Protein AF-A0AAV9PPR3-F1 (afdb_monomer_lite)

Organism: NCBI:txid1690605

pLDDT: mean 86.5, std 13.62, range [50.09, 98.12]

InterPro domains:
  IPR029058 Alpha/Beta hydrolase fold [SSF53474] (21-69)

Foldseek 3Di:
DVVQVVQQLQFAWDWAPDQDDPWTKIWWGAQLDIDMDTPPADPPRCVVRVPLVVLQVVLSVVQHDRRHSPHHSHRGDTHHHHSDDPVDDDDDPPDDDPPPPPPPPDDPVRD

Sequence (111 aa):
PIFFVSRLFIAGYERIQGITGGSQAVVKQYGPLSFSRIFNSGHSVNAYAPEAVYLIFERATFGKDVVTGNETAGPRYSTSGTTDSWGWRNTLPASVPRTRMVEGHWTNTNP

Radius of gyration: 17.77 Å; chains: 1; bounding box: 54×28×39 Å

Secondary structure (DSSP, 8-state):
-HHHHHHHHHSPBEEPSS--TT--EEEEEETTEEEEEETT--SSHHHH-HHHHHHHHHHHHTTB-TTTSSSB--TT-B--SBS-STT--PPPPS------------BTTB-

Structure (mmCIF, N/CA/C/O backbone):
data_AF-A0AAV9PPR3-F1
#
_entry.id   AF-A0AAV9PPR3-F1
#
loop_
_atom_site.group_PDB
_atom_site.id
_atom_site.type_symbol
_atom_site.label_atom_id
_atom_site.label_alt_id
_atom_site.label_comp_id
_atom_site.label_asym_id
_atom_site.label_entity_id
_atom_site.label_seq_id
_atom_site.pdbx_PDB_ins_code
_atom_site.Cartn_x
_atom_site.Cartn_y
_atom_site.Cartn_z
_atom_site.occupancy
_atom_site.B_iso_or_equiv
_atom_site.auth_seq_id
_atom_site.auth_comp_id
_atom_site.auth_asym_id
_atom_site.auth_atom_id
_atom_site.pdbx_PDB_model_num
ATOM 1 N N . PRO A 1 1 ? -2.079 5.752 21.152 1.00 59.19 1 PRO A N 1
ATOM 2 C CA . PRO A 1 1 ? -1.032 5.530 20.117 1.00 59.19 1 PRO A CA 1
ATOM 3 C C . PRO A 1 1 ? -0.420 4.116 20.137 1.00 59.19 1 PRO A C 1
ATOM 5 O O . PRO A 1 1 ? -0.479 3.440 19.120 1.00 59.19 1 PRO A O 1
ATOM 8 N N . ILE A 1 2 ? 0.097 3.641 21.281 1.00 65.69 2 ILE A N 1
ATOM 9 C CA . ILE A 1 2 ? 0.784 2.334 21.404 1.00 65.69 2 ILE A CA 1
ATOM 10 C C . ILE A 1 2 ? -0.094 1.150 20.962 1.00 65.69 2 ILE A C 1
ATOM 12 O O . ILE A 1 2 ? 0.372 0.294 20.221 1.00 65.69 2 ILE A O 1
ATOM 16 N N . PHE A 1 3 ? -1.383 1.154 21.317 1.00 70.25 3 PHE A N 1
ATOM 17 C CA . PHE A 1 3 ? -2.321 0.079 20.966 1.00 70.25 3 PHE A CA 1
ATOM 18 C C . PHE A 1 3 ? -2.423 -0.192 19.452 1.00 70.25 3 PHE A C 1
ATOM 20 O O . PHE A 1 3 ? -2.431 -1.348 19.037 1.00 70.25 3 PHE A O 1
ATOM 27 N N . PHE A 1 4 ? -2.459 0.856 18.620 1.00 69.06 4 PHE A N 1
ATOM 28 C CA . PHE A 1 4 ? -2.551 0.706 17.162 1.00 69.06 4 PHE A CA 1
ATOM 29 C C . PHE A 1 4 ? -1.272 0.109 16.564 1.00 69.06 4 PHE A C 1
ATOM 31 O O . PHE A 1 4 ? -1.354 -0.711 15.657 1.00 69.06 4 PHE A O 1
ATOM 38 N N . VAL A 1 5 ? -0.100 0.458 17.104 1.00 74.88 5 VAL A N 1
ATOM 39 C CA . VAL A 1 5 ? 1.193 -0.063 16.629 1.00 74.88 5 VAL A CA 1
ATOM 40 C C . VAL A 1 5 ? 1.342 -1.548 16.967 1.00 74.88 5 VAL A C 1
ATOM 42 O O . VAL A 1 5 ? 1.714 -2.342 16.105 1.00 74.88 5 VAL A O 1
ATOM 45 N N . SER A 1 6 ? 0.987 -1.954 18.191 1.00 80.31 6 SER A N 1
ATOM 46 C CA . SER A 1 6 ? 1.017 -3.368 18.599 1.00 80.31 6 SER A CA 1
ATOM 47 C C . SER A 1 6 ? 0.083 -4.224 17.743 1.00 80.31 6 SER A C 1
ATOM 49 O O . SER A 1 6 ? 0.431 -5.333 17.344 1.00 80.31 6 SER A O 1
ATOM 51 N N . ARG A 1 7 ? -1.110 -3.696 17.441 1.00 89.56 7 ARG A N 1
ATOM 52 C CA . ARG A 1 7 ? -2.110 -4.381 16.617 1.00 89.56 7 ARG A CA 1
ATOM 53 C C . ARG A 1 7 ? -1.734 -4.416 15.139 1.00 89.56 7 ARG A C 1
ATOM 55 O O . ARG A 1 7 ? -1.982 -5.421 14.485 1.00 89.56 7 ARG A O 1
ATOM 62 N N . LEU A 1 8 ? -1.056 -3.386 14.635 1.00 90.88 8 LEU A N 1
ATOM 63 C CA . LEU A 1 8 ? -0.462 -3.437 13.305 1.00 90.88 8 LEU A CA 1
ATOM 64 C C . LEU A 1 8 ? 0.551 -4.581 13.215 1.00 90.88 8 LEU A C 1
ATOM 66 O O . LEU A 1 8 ? 0.529 -5.315 12.238 1.00 90.88 8 LEU A O 1
ATOM 70 N N . PHE A 1 9 ? 1.413 -4.784 14.219 1.00 89.81 9 PHE A N 1
ATOM 71 C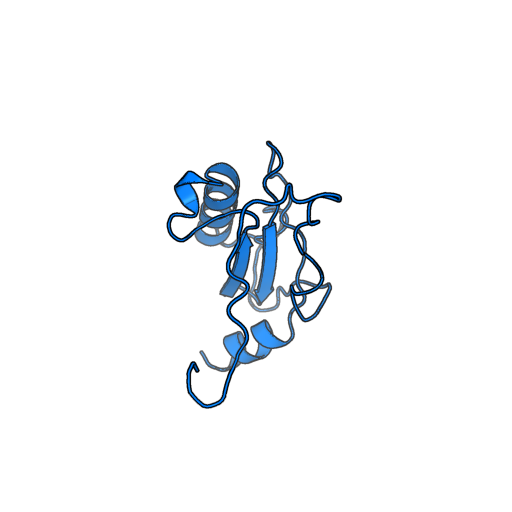 CA . PHE A 1 9 ? 2.447 -5.826 14.155 1.00 89.81 9 PHE A CA 1
ATOM 72 C C . PHE A 1 9 ? 1.869 -7.234 13.948 1.00 89.81 9 PHE A C 1
ATOM 74 O O . PHE A 1 9 ? 2.432 -7.994 13.164 1.00 89.81 9 PHE A O 1
ATOM 81 N N . ILE A 1 10 ? 0.710 -7.535 14.539 1.00 92.50 10 ILE A N 1
ATOM 82 C CA . ILE A 1 10 ? 0.018 -8.826 14.375 1.00 92.50 10 ILE A CA 1
ATOM 83 C C . ILE A 1 10 ? -0.855 -8.924 13.111 1.00 92.50 10 ILE A C 1
ATOM 85 O O . ILE A 1 10 ? -1.269 -10.025 12.766 1.00 92.50 10 ILE A O 1
ATOM 89 N N . ALA A 1 11 ? -1.149 -7.811 12.429 1.00 95.38 11 ALA A N 1
ATOM 90 C CA . ALA A 1 11 ? -1.903 -7.832 11.176 1.00 95.38 11 ALA A CA 1
ATOM 91 C C . ALA A 1 11 ? -1.085 -8.493 10.053 1.00 95.38 11 ALA A C 1
ATOM 93 O O . ALA A 1 11 ? 0.139 -8.308 9.972 1.00 95.38 11 ALA A O 1
ATOM 94 N N . GLY A 1 12 ? -1.764 -9.245 9.188 1.00 96.50 12 GLY A N 1
ATOM 95 C CA . GLY A 1 12 ? -1.138 -9.942 8.066 1.00 96.50 12 GLY A CA 1
ATOM 96 C C . GLY A 1 12 ? -0.958 -9.046 6.840 1.00 96.50 12 GLY A C 1
ATOM 97 O O . GLY A 1 12 ? -1.612 -8.011 6.710 1.00 96.50 12 GLY A O 1
ATOM 98 N N . TYR A 1 13 ? -0.043 -9.431 5.955 1.00 97.12 13 TYR A N 1
ATOM 99 C CA . TYR A 1 13 ? 0.144 -8.821 4.647 1.00 97.12 13 TYR A CA 1
ATOM 100 C C . TYR A 1 13 ? -0.827 -9.416 3.627 1.00 97.12 13 TYR A C 1
ATOM 102 O O . TYR A 1 13 ? -0.826 -10.624 3.379 1.00 97.12 13 TYR A O 1
ATOM 110 N N . GLU A 1 14 ? -1.562 -8.534 2.957 1.00 96.06 14 GLU A N 1
ATOM 111 C CA . GLU A 1 14 ? -2.421 -8.847 1.818 1.00 96.06 14 GLU A CA 1
ATOM 112 C C . GLU A 1 14 ? -1.992 -8.080 0.576 1.00 96.06 14 GLU A C 1
ATOM 114 O O . GLU A 1 14 ? -1.399 -7.006 0.654 1.00 96.06 14 GLU A O 1
ATOM 119 N N . ARG A 1 15 ? -2.312 -8.621 -0.598 1.00 95.69 15 ARG A N 1
ATOM 120 C CA . ARG A 1 15 ? -2.013 -7.977 -1.877 1.00 95.69 15 ARG A CA 1
ATOM 121 C C . ARG A 1 15 ? -2.974 -6.815 -2.128 1.00 95.69 15 ARG A C 1
ATOM 123 O O . ARG A 1 15 ? -4.184 -7.001 -2.079 1.00 95.69 15 ARG A O 1
ATOM 130 N N . ILE A 1 16 ? -2.431 -5.651 -2.476 1.00 96.81 16 ILE A N 1
ATOM 131 C CA . ILE A 1 16 ? -3.232 -4.492 -2.885 1.00 96.81 16 ILE A CA 1
ATOM 132 C C . ILE A 1 16 ? -3.868 -4.780 -4.248 1.00 96.81 16 ILE A C 1
ATOM 134 O O . ILE A 1 16 ? -3.182 -5.162 -5.199 1.00 96.81 16 ILE A O 1
ATOM 138 N N . GLN A 1 17 ? -5.182 -4.601 -4.332 1.00 96.12 17 GLN A N 1
ATOM 139 C CA . GLN A 1 17 ? -5.988 -4.841 -5.523 1.00 96.12 17 GLN A CA 1
ATOM 140 C C . GLN A 1 17 ? -6.166 -3.561 -6.345 1.00 96.12 17 GLN A C 1
ATOM 142 O O . GLN A 1 17 ? -6.133 -2.449 -5.810 1.00 96.12 17 GLN A O 1
ATOM 147 N N . GLY A 1 18 ? -6.404 -3.732 -7.647 1.00 93.12 18 GLY A N 1
ATOM 148 C CA . GLY A 1 18 ? -6.657 -2.632 -8.581 1.00 93.12 18 GLY A CA 1
ATOM 149 C C . GLY A 1 18 ? -5.405 -1.990 -9.183 1.00 93.12 18 GLY A C 1
ATOM 150 O O . GLY A 1 18 ? -5.549 -1.084 -9.986 1.00 93.12 18 GLY A O 1
ATOM 151 N N . ILE A 1 19 ? -4.200 -2.460 -8.836 1.00 92.69 19 ILE A N 1
ATOM 152 C CA . ILE A 1 19 ? -2.962 -2.030 -9.499 1.00 92.69 19 ILE A CA 1
ATOM 153 C C . ILE A 1 19 ? -2.858 -2.741 -10.852 1.00 92.69 19 ILE A C 1
ATOM 155 O O . ILE A 1 19 ? -2.881 -3.975 -10.917 1.00 92.69 19 ILE A O 1
ATOM 159 N N . THR A 1 20 ? -2.724 -1.966 -11.920 1.00 85.50 20 THR A N 1
ATOM 160 C CA . THR A 1 20 ? -2.507 -2.429 -13.287 1.00 85.50 20 THR A CA 1
ATOM 161 C C . THR A 1 20 ? -1.030 -2.231 -13.684 1.00 85.50 20 THR A C 1
ATOM 163 O O . THR A 1 20 ? -0.201 -1.777 -12.899 1.00 85.50 20 THR A O 1
ATOM 166 N N . GLY A 1 21 ? -0.606 -2.704 -14.860 1.00 71.62 21 GLY A N 1
ATOM 167 C CA . GLY A 1 21 ? 0.763 -2.433 -15.344 1.00 71.62 21 GLY A CA 1
ATOM 168 C C . GLY A 1 21 ? 1.908 -3.210 -14.669 1.00 71.62 21 GLY A C 1
ATOM 169 O O . GLY A 1 21 ? 3.072 -2.863 -14.844 1.00 71.62 21 GLY A O 1
ATOM 170 N N . GLY A 1 22 ? 1.615 -4.285 -13.931 1.00 70.19 22 GLY A N 1
ATOM 171 C CA . GLY A 1 22 ? 2.627 -5.233 -13.440 1.00 70.19 22 GLY A CA 1
ATOM 172 C C . GLY A 1 22 ? 3.340 -4.830 -12.145 1.00 70.19 22 GLY A C 1
ATOM 173 O O . GLY A 1 22 ? 4.023 -5.669 -11.552 1.00 70.19 22 GLY A O 1
ATOM 174 N N . SER A 1 23 ? 3.138 -3.606 -11.649 1.00 77.62 23 SER A N 1
ATOM 175 C CA . SER A 1 23 ? 3.502 -3.251 -10.277 1.00 77.62 23 SER A CA 1
ATOM 176 C C . SER A 1 23 ? 2.710 -4.118 -9.300 1.00 77.62 23 SER A C 1
ATOM 178 O O . SER A 1 23 ? 1.515 -4.356 -9.454 1.00 77.62 23 SER A O 1
ATOM 180 N N . GLN A 1 24 ? 3.390 -4.615 -8.276 1.00 87.69 24 GLN A N 1
ATOM 181 C CA . GLN A 1 24 ? 2.772 -5.409 -7.226 1.00 87.69 24 GLN A CA 1
ATOM 182 C C . GLN A 1 24 ? 3.040 -4.721 -5.890 1.00 87.69 24 GLN A C 1
ATOM 184 O O . GLN A 1 24 ? 4.109 -4.143 -5.680 1.00 87.69 24 GLN A O 1
ATOM 189 N N . ALA A 1 25 ? 2.088 -4.801 -4.971 1.00 95.06 25 ALA A N 1
ATOM 190 C CA . ALA A 1 25 ? 2.261 -4.291 -3.623 1.00 95.06 25 ALA A CA 1
ATOM 191 C C . ALA A 1 25 ? 1.489 -5.146 -2.624 1.00 95.06 25 ALA A C 1
ATOM 193 O O . ALA A 1 25 ? 0.470 -5.759 -2.959 1.00 95.06 25 ALA A O 1
ATOM 194 N N . VAL A 1 26 ? 1.985 -5.172 -1.394 1.00 96.44 26 VAL A N 1
ATOM 195 C CA . VAL A 1 26 ? 1.304 -5.772 -0.248 1.00 96.44 26 VAL A CA 1
ATOM 196 C C . VAL A 1 26 ? 1.170 -4.754 0.869 1.00 96.44 26 VAL A C 1
ATOM 198 O O . VAL A 1 26 ? 2.021 -3.878 1.018 1.00 96.44 26 VAL A O 1
ATOM 201 N N . VAL A 1 27 ? 0.126 -4.887 1.673 1.00 97.38 27 VAL A N 1
ATOM 202 C CA . VAL A 1 27 ? -0.157 -4.022 2.814 1.00 97.38 27 VAL A CA 1
ATOM 203 C C . VAL A 1 27 ? -0.527 -4.856 4.026 1.00 97.38 27 VAL A C 1
ATOM 205 O O . VAL A 1 27 ? -1.244 -5.846 3.911 1.00 97.38 27 VAL A O 1
ATOM 208 N N . LYS A 1 28 ? -0.057 -4.426 5.193 1.00 96.94 28 LYS A N 1
ATOM 209 C CA . LYS A 1 28 ? -0.652 -4.783 6.479 1.00 96.94 28 LYS A CA 1
ATOM 210 C C . LYS A 1 28 ? -1.271 -3.538 7.094 1.00 96.94 28 LYS A C 1
ATOM 212 O O . LYS A 1 28 ? -0.661 -2.469 7.067 1.00 96.94 28 LYS A O 1
ATOM 217 N N . GLN A 1 29 ? -2.472 -3.651 7.635 1.00 97.00 29 GLN A N 1
ATOM 218 C CA . GLN A 1 29 ? -3.220 -2.511 8.149 1.00 97.00 29 GLN A CA 1
ATOM 219 C C . GLN A 1 29 ? -4.001 -2.903 9.396 1.00 97.00 29 GLN A C 1
ATOM 221 O O . GLN A 1 29 ? -4.578 -3.985 9.460 1.00 97.00 29 GLN A O 1
ATOM 226 N N . TYR A 1 30 ? -4.034 -1.993 10.369 1.00 96.81 30 TYR A N 1
ATOM 227 C CA . TYR A 1 30 ? -4.928 -2.059 11.516 1.00 96.81 30 TYR A CA 1
ATOM 228 C C . TYR A 1 30 ? -5.584 -0.690 11.740 1.00 96.81 30 TYR A C 1
ATOM 230 O O . TYR A 1 30 ? -4.923 0.293 12.096 1.00 96.81 30 TYR A O 1
ATOM 238 N N . GLY A 1 31 ? -6.895 -0.623 11.517 1.00 94.44 31 GLY A N 1
ATOM 239 C CA . GLY A 1 31 ? -7.658 0.621 11.461 1.00 94.44 31 GLY A CA 1
ATOM 240 C C . GLY A 1 31 ? -7.022 1.652 10.517 1.00 94.44 31 GLY A C 1
ATOM 241 O O . GLY A 1 31 ? -6.702 1.305 9.378 1.00 94.44 31 GLY A O 1
ATOM 242 N N . PRO A 1 32 ? -6.800 2.904 10.959 1.00 92.81 32 PRO A N 1
ATOM 243 C CA . PRO A 1 32 ? -6.262 3.966 10.107 1.00 92.81 32 PRO A CA 1
ATOM 244 C C . PRO A 1 32 ? -4.745 3.873 9.876 1.00 92.81 32 PRO A C 1
ATOM 246 O O . PRO A 1 32 ? -4.202 4.660 9.107 1.00 92.81 32 PRO A O 1
ATOM 249 N N . LEU A 1 33 ? -4.037 2.957 10.548 1.00 94.44 33 LEU A N 1
ATOM 250 C CA . LEU A 1 33 ? -2.591 2.802 10.402 1.00 94.44 33 LEU A CA 1
ATOM 251 C C . LEU A 1 33 ? -2.280 1.623 9.479 1.00 94.44 33 LEU A C 1
ATOM 253 O O . LEU A 1 33 ? -2.724 0.501 9.724 1.00 94.44 33 LEU A O 1
ATOM 257 N N . SER A 1 34 ? -1.475 1.865 8.450 1.00 95.75 34 SER A N 1
ATOM 258 C CA . SER A 1 34 ? -1.046 0.846 7.493 1.00 95.75 34 SER A CA 1
ATOM 259 C C . SER A 1 34 ? 0.452 0.923 7.212 1.00 95.75 34 SER A C 1
ATOM 261 O O . SER A 1 34 ? 1.095 1.955 7.403 1.00 95.75 34 SER A O 1
ATOM 263 N N . PHE A 1 35 ? 1.009 -0.201 6.771 1.00 95.75 35 PHE A N 1
ATOM 264 C CA . PHE A 1 35 ? 2.355 -0.304 6.228 1.00 95.75 35 PHE A CA 1
ATOM 265 C C . PHE A 1 35 ? 2.298 -1.088 4.918 1.00 95.75 35 PHE A C 1
ATOM 267 O O . PHE A 1 35 ? 1.904 -2.258 4.904 1.00 95.75 35 PHE A O 1
ATOM 274 N N . SER A 1 36 ? 2.711 -0.441 3.831 1.00 96.12 36 SER A N 1
ATOM 275 C CA . SER A 1 36 ? 2.698 -1.013 2.486 1.00 96.12 36 SER A CA 1
ATOM 276 C C . SER A 1 36 ? 4.114 -1.209 1.963 1.00 96.12 36 SER A C 1
ATOM 278 O O . SER A 1 36 ? 4.954 -0.316 2.057 1.00 96.12 36 SER A O 1
ATOM 280 N N . ARG A 1 37 ? 4.363 -2.365 1.348 1.00 95.12 37 ARG A N 1
ATOM 281 C CA . ARG A 1 37 ? 5.568 -2.640 0.568 1.00 95.12 37 ARG A CA 1
ATOM 282 C C . ARG A 1 37 ? 5.195 -2.682 -0.903 1.00 95.12 37 ARG A C 1
ATOM 284 O O . ARG A 1 37 ? 4.410 -3.528 -1.323 1.00 95.12 37 ARG A O 1
ATOM 291 N N . ILE A 1 38 ? 5.797 -1.788 -1.674 1.00 94.88 38 ILE A N 1
ATOM 292 C CA . ILE A 1 38 ? 5.627 -1.711 -3.122 1.00 94.88 38 ILE A CA 1
ATOM 293 C C . ILE A 1 38 ? 6.861 -2.355 -3.752 1.00 94.88 38 ILE A C 1
ATOM 295 O O . ILE A 1 38 ? 7.995 -2.003 -3.421 1.00 94.88 38 ILE A O 1
ATOM 299 N N . PHE A 1 39 ? 6.652 -3.364 -4.594 1.00 92.38 39 PHE A N 1
ATOM 300 C CA . PHE A 1 39 ? 7.745 -4.123 -5.194 1.00 92.38 39 PHE A CA 1
ATOM 301 C C . PHE A 1 39 ? 8.356 -3.360 -6.377 1.00 92.38 39 PHE A C 1
ATOM 303 O O . PHE A 1 39 ? 7.720 -2.495 -6.980 1.00 92.38 39 PHE A O 1
ATOM 310 N N . ASN A 1 40 ? 9.615 -3.674 -6.692 1.00 89.81 40 ASN A N 1
ATOM 311 C CA . ASN A 1 40 ? 10.385 -3.088 -7.800 1.00 89.81 40 ASN A CA 1
ATOM 312 C C . ASN A 1 40 ? 10.410 -1.555 -7.811 1.00 89.81 40 ASN A C 1
ATOM 314 O O . ASN A 1 40 ? 10.428 -0.934 -8.869 1.00 89.81 40 ASN A O 1
ATOM 318 N N . SER A 1 41 ? 10.409 -0.947 -6.627 1.00 91.88 41 SER A N 1
ATOM 319 C CA . SER A 1 41 ? 10.419 0.501 -6.465 1.00 91.88 41 SER A CA 1
ATOM 320 C C . SER A 1 41 ? 11.575 0.928 -5.572 1.00 91.88 41 SER A C 1
ATOM 322 O O . SER A 1 41 ? 11.892 0.259 -4.588 1.00 91.88 41 SER A O 1
ATOM 324 N N . GLY A 1 42 ? 12.222 2.032 -5.947 1.00 90.12 42 GLY A N 1
ATOM 325 C CA . GLY A 1 42 ? 13.288 2.655 -5.165 1.00 90.12 42 GLY A CA 1
ATOM 326 C C . GLY A 1 42 ? 12.770 3.704 -4.178 1.00 90.12 42 GLY A C 1
ATOM 327 O O . GLY A 1 42 ? 11.591 3.733 -3.833 1.00 90.12 42 GLY A O 1
ATOM 328 N N . HIS A 1 43 ? 13.668 4.604 -3.762 1.00 91.56 43 HIS A N 1
ATOM 329 C CA . HIS A 1 43 ? 13.367 5.693 -2.822 1.00 91.56 43 HIS A CA 1
ATOM 330 C C . HIS A 1 43 ? 12.210 6.588 -3.301 1.00 91.56 43 HIS A C 1
ATOM 332 O O . HIS A 1 43 ? 11.314 6.922 -2.532 1.00 91.56 43 HIS A O 1
ATOM 338 N N . SER A 1 44 ? 12.188 6.907 -4.597 1.00 94.50 44 SER A N 1
ATOM 339 C CA . SER A 1 44 ? 11.129 7.698 -5.233 1.00 94.50 44 SER A CA 1
ATOM 340 C C . SER A 1 44 ? 10.002 6.802 -5.744 1.00 94.50 44 SER A C 1
ATOM 342 O O . SER A 1 44 ? 9.805 6.652 -6.949 1.00 94.50 44 SER A O 1
ATOM 344 N N . VAL A 1 45 ? 9.286 6.153 -4.829 1.00 93.81 45 VAL A N 1
ATOM 345 C CA . VAL A 1 45 ? 8.275 5.128 -5.144 1.00 93.81 45 VAL A CA 1
ATOM 346 C C . VAL A 1 45 ? 7.197 5.591 -6.134 1.00 93.81 45 VAL A C 1
ATOM 348 O O . VAL A 1 45 ? 6.782 4.824 -6.998 1.00 93.81 45 VAL A O 1
ATOM 351 N N . ASN A 1 46 ? 6.807 6.865 -6.083 1.00 92.81 46 ASN A N 1
ATOM 352 C CA . ASN A 1 46 ? 5.833 7.474 -6.990 1.00 92.81 46 ASN A CA 1
ATOM 353 C C . ASN A 1 46 ? 6.302 7.526 -8.453 1.00 92.81 46 ASN A C 1
ATOM 355 O O . ASN A 1 46 ? 5.463 7.546 -9.345 1.00 92.81 46 ASN A O 1
ATOM 359 N N . ALA A 1 47 ? 7.614 7.535 -8.709 1.00 93.88 47 ALA A N 1
ATOM 360 C CA . ALA A 1 47 ? 8.151 7.490 -10.068 1.00 93.88 47 ALA A CA 1
ATOM 361 C C . ALA A 1 47 ? 8.081 6.076 -10.671 1.00 93.88 47 ALA A C 1
ATOM 363 O O . ALA A 1 47 ? 7.896 5.933 -11.874 1.00 93.88 47 ALA A O 1
ATOM 364 N N . TYR A 1 48 ? 8.217 5.038 -9.838 1.00 92.25 48 TYR A N 1
ATOM 365 C CA . TYR A 1 48 ? 8.222 3.635 -10.273 1.00 92.25 48 TYR A CA 1
ATOM 366 C C . TYR A 1 48 ? 6.821 3.020 -10.327 1.00 92.25 48 TYR A C 1
ATOM 368 O O . TYR A 1 48 ? 6.540 2.207 -11.203 1.00 92.25 48 TYR A O 1
ATOM 376 N N . ALA A 1 49 ? 5.951 3.386 -9.385 1.00 94.88 49 ALA A N 1
ATOM 377 C CA . ALA A 1 49 ? 4.618 2.809 -9.230 1.00 94.88 49 ALA A CA 1
ATOM 378 C C . ALA A 1 49 ? 3.567 3.898 -8.924 1.00 94.88 49 ALA A C 1
ATOM 380 O O . ALA A 1 49 ? 2.944 3.871 -7.857 1.00 94.88 49 ALA A O 1
ATOM 381 N N . PRO A 1 50 ? 3.361 4.872 -9.832 1.00 94.56 50 PRO A N 1
ATOM 382 C CA . PRO A 1 50 ? 2.464 6.007 -9.600 1.00 94.56 50 PRO A CA 1
ATOM 383 C C . PRO A 1 50 ? 1.026 5.579 -9.279 1.00 94.56 50 PRO A C 1
ATOM 385 O O . PRO A 1 50 ? 0.418 6.132 -8.367 1.00 94.56 50 PRO A O 1
ATOM 388 N N . GLU A 1 51 ? 0.502 4.560 -9.964 1.00 95.44 51 GLU A N 1
ATOM 389 C CA . GLU A 1 51 ? -0.854 4.041 -9.738 1.00 95.44 51 GLU A CA 1
ATOM 390 C C . GLU A 1 51 ? -1.008 3.413 -8.345 1.00 95.44 51 GLU A C 1
ATOM 392 O O . GLU A 1 51 ? -1.968 3.704 -7.635 1.00 95.44 51 GLU A O 1
ATOM 397 N N . ALA A 1 52 ? -0.034 2.608 -7.906 1.00 95.81 52 ALA A N 1
ATOM 398 C CA . ALA A 1 52 ? -0.064 2.004 -6.576 1.00 95.81 52 ALA A CA 1
ATOM 399 C C . ALA A 1 52 ? -0.045 3.074 -5.475 1.00 95.81 52 ALA A C 1
ATOM 401 O O . ALA A 1 52 ? -0.801 2.986 -4.508 1.00 95.81 52 ALA A O 1
ATOM 402 N N . VAL A 1 53 ? 0.794 4.102 -5.635 1.00 95.88 53 VAL A N 1
ATOM 403 C CA . VAL A 1 53 ? 0.867 5.227 -4.694 1.00 95.88 53 VAL A CA 1
ATOM 404 C C . VAL A 1 53 ? -0.439 6.018 -4.683 1.00 95.88 53 VAL A C 1
ATOM 406 O O . VAL A 1 53 ? -0.914 6.360 -3.603 1.00 95.88 53 VAL A O 1
ATOM 409 N N . TYR A 1 54 ? -1.040 6.262 -5.850 1.00 96.19 54 TYR A N 1
ATOM 410 C CA . TYR A 1 54 ? -2.325 6.950 -5.962 1.00 96.19 54 TYR A CA 1
ATOM 411 C C . TYR A 1 54 ? -3.446 6.200 -5.234 1.00 96.19 54 TYR A C 1
ATOM 413 O O . TYR A 1 54 ? -4.109 6.793 -4.386 1.00 96.19 54 TYR A O 1
ATOM 421 N N . LEU A 1 55 ? -3.598 4.895 -5.480 1.00 96.94 55 LEU A N 1
ATOM 422 C CA . LEU A 1 55 ? -4.618 4.073 -4.818 1.00 96.94 55 LEU A CA 1
ATOM 423 C C . LEU A 1 55 ? -4.435 4.049 -3.297 1.00 96.94 55 LEU A C 1
ATOM 425 O O . LEU A 1 55 ? -5.402 4.193 -2.554 1.00 96.94 55 LEU A O 1
ATOM 429 N N . ILE A 1 56 ? -3.198 3.884 -2.815 1.00 97.19 56 ILE A N 1
ATOM 430 C CA . ILE A 1 56 ? -2.910 3.903 -1.373 1.00 97.19 56 ILE A CA 1
ATOM 431 C C . ILE A 1 56 ? -3.254 5.269 -0.778 1.00 97.19 56 ILE A C 1
ATOM 433 O O . ILE A 1 56 ? -3.885 5.326 0.277 1.00 97.19 56 ILE A O 1
ATOM 437 N N . PHE A 1 57 ? -2.843 6.353 -1.442 1.00 97.00 57 PHE A N 1
ATOM 438 C CA . PHE A 1 57 ? -3.101 7.715 -0.989 1.00 97.00 57 PHE A CA 1
ATOM 439 C C . PHE A 1 57 ? -4.600 7.997 -0.908 1.00 97.00 57 PHE A C 1
ATOM 441 O O . PHE A 1 57 ? -5.089 8.344 0.161 1.00 97.00 57 PHE A O 1
ATOM 448 N N . GLU A 1 58 ? -5.337 7.774 -1.996 1.00 97.94 58 GLU A N 1
ATOM 449 C CA . GLU A 1 58 ? -6.784 7.980 -2.055 1.00 97.94 58 GLU A CA 1
ATOM 450 C C . GLU A 1 58 ? -7.502 7.191 -0.952 1.00 97.94 58 GLU A C 1
ATOM 452 O O . GLU A 1 58 ? -8.252 7.763 -0.156 1.00 97.94 58 GLU A O 1
ATOM 457 N N . ARG A 1 59 ? -7.221 5.886 -0.841 1.00 98.00 59 ARG A N 1
ATOM 458 C CA . ARG A 1 59 ? -7.860 5.011 0.154 1.00 98.00 59 ARG A CA 1
ATOM 459 C C . ARG A 1 59 ? -7.551 5.460 1.579 1.00 98.00 59 ARG A C 1
ATOM 461 O O . ARG A 1 59 ? -8.464 5.547 2.396 1.00 98.00 59 ARG A O 1
ATOM 468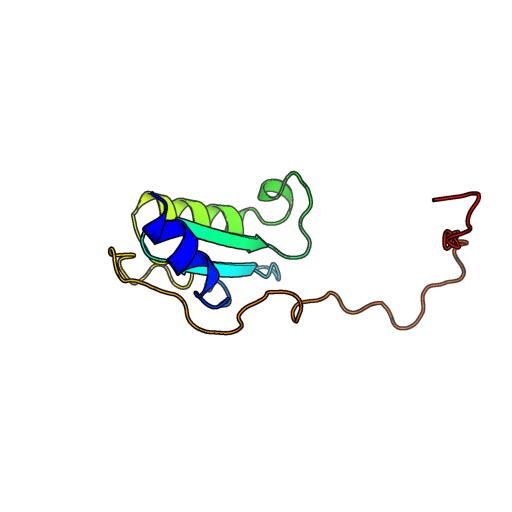 N N . ALA A 1 60 ? -6.298 5.798 1.880 1.00 97.12 60 ALA A N 1
ATOM 469 C CA . ALA A 1 60 ? -5.908 6.274 3.205 1.00 97.12 60 ALA A CA 1
ATOM 470 C C . ALA A 1 60 ? -6.556 7.626 3.547 1.00 97.12 60 ALA A C 1
ATOM 472 O O . ALA A 1 60 ? -7.076 7.792 4.651 1.00 97.12 60 ALA A O 1
ATOM 473 N N . THR A 1 61 ? -6.580 8.570 2.601 1.00 97.50 61 THR A N 1
ATOM 474 C CA . THR A 1 61 ? -7.187 9.897 2.779 1.00 97.50 61 THR A CA 1
ATOM 475 C C . THR A 1 61 ? -8.684 9.808 3.062 1.00 97.50 61 THR A C 1
ATOM 477 O O . THR A 1 61 ? -9.183 10.539 3.915 1.00 97.50 61 THR A O 1
ATOM 480 N N . PHE A 1 62 ? -9.396 8.888 2.407 1.00 97.44 62 PHE A N 1
ATOM 481 C CA . PHE A 1 62 ? -10.835 8.690 2.609 1.00 97.44 62 PHE A CA 1
ATOM 482 C C . PHE A 1 62 ? -11.187 7.631 3.668 1.00 97.44 62 PHE A C 1
ATOM 484 O O . PHE A 1 62 ? -12.353 7.254 3.798 1.00 97.44 62 PHE A O 1
ATOM 491 N N . GLY A 1 63 ? -10.211 7.157 4.451 1.00 96.94 63 GLY A N 1
ATOM 492 C CA . GLY A 1 63 ? -10.449 6.214 5.550 1.00 96.94 63 GLY A CA 1
ATOM 493 C C . GLY A 1 63 ? -10.947 4.840 5.092 1.00 96.94 63 GLY A C 1
ATOM 494 O O . GLY A 1 63 ? -11.712 4.184 5.804 1.00 96.94 63 GLY A O 1
ATOM 495 N N . LYS A 1 64 ? -10.544 4.413 3.897 1.00 98.12 64 LYS A N 1
ATOM 496 C CA . LYS A 1 64 ? -10.853 3.106 3.317 1.00 98.12 64 LYS A CA 1
ATOM 497 C C . LYS A 1 64 ? -9.774 2.078 3.631 1.00 98.12 64 LYS A C 1
ATOM 499 O O . LYS A 1 64 ? -8.645 2.416 4.001 1.00 98.12 64 LYS A O 1
ATOM 504 N N . ASP A 1 65 ? -10.126 0.807 3.501 1.00 97.69 65 ASP A N 1
ATOM 505 C CA . ASP A 1 65 ? -9.140 -0.262 3.514 1.00 97.69 65 ASP A CA 1
ATOM 506 C C . ASP A 1 65 ? -8.170 -0.103 2.335 1.00 97.69 65 ASP A C 1
ATOM 508 O O . ASP A 1 65 ? -8.558 0.204 1.210 1.00 97.69 65 ASP A O 1
ATOM 512 N N . VAL A 1 66 ? -6.878 -0.299 2.581 1.00 98.12 66 VAL A N 1
ATOM 513 C CA . VAL A 1 66 ? -5.853 -0.111 1.546 1.00 98.12 66 VAL A CA 1
ATOM 514 C C . VAL A 1 66 ? -5.855 -1.271 0.543 1.00 98.12 66 VAL A C 1
ATOM 516 O O . VAL A 1 66 ? -5.400 -1.091 -0.585 1.00 98.12 66 VAL A O 1
ATOM 519 N N . VAL A 1 67 ? -6.387 -2.442 0.910 1.00 97.44 67 VAL A N 1
ATOM 520 C CA . VAL A 1 67 ? -6.400 -3.651 0.068 1.00 97.44 67 VAL A CA 1
ATOM 521 C C . VAL A 1 67 ? -7.298 -3.461 -1.153 1.00 97.44 67 VAL A C 1
ATOM 523 O O . VAL A 1 67 ? -6.829 -3.602 -2.283 1.00 97.44 67 VAL A O 1
ATOM 526 N N . THR A 1 68 ? -8.562 -3.112 -0.937 1.00 97.12 68 THR A N 1
ATOM 527 C CA . THR A 1 68 ? -9.619 -3.041 -1.957 1.00 97.12 68 THR A CA 1
ATOM 528 C C . THR A 1 68 ? -10.130 -1.619 -2.175 1.00 97.12 68 THR A C 1
ATOM 530 O O . THR A 1 68 ? -10.405 -1.244 -3.313 1.00 97.12 68 THR A O 1
ATOM 533 N N . GLY A 1 69 ? -10.214 -0.810 -1.115 1.00 97.06 69 GLY A N 1
ATOM 534 C CA . GLY A 1 69 ? -10.843 0.512 -1.130 1.00 97.06 69 GLY A CA 1
ATOM 535 C C . GLY A 1 69 ? -12.367 0.495 -0.960 1.00 97.06 69 GLY A C 1
ATOM 536 O O . GLY A 1 69 ? -12.992 1.556 -0.997 1.00 97.06 69 GLY A O 1
ATOM 537 N N . ASN A 1 70 ? -12.976 -0.678 -0.772 1.00 96.94 70 ASN A N 1
ATOM 538 C CA . ASN A 1 70 ? -14.429 -0.842 -0.703 1.00 96.94 70 ASN A CA 1
ATOM 539 C C . ASN A 1 70 ? -14.971 -0.791 0.730 1.00 96.94 70 ASN A C 1
ATOM 541 O O . ASN A 1 70 ? -16.126 -0.415 0.943 1.00 96.94 70 ASN A O 1
ATOM 545 N N . GLU A 1 71 ? -14.150 -1.125 1.719 1.00 95.88 71 GLU A N 1
ATOM 546 C CA . GLU A 1 71 ? -14.524 -1.165 3.125 1.00 95.88 71 GLU A CA 1
ATOM 547 C C . GLU A 1 71 ? -14.008 0.067 3.868 1.00 95.88 71 GLU A C 1
ATOM 549 O O . GLU A 1 71 ? -13.021 0.703 3.503 1.00 95.88 71 GLU A O 1
ATOM 554 N N . THR A 1 72 ? -14.694 0.436 4.944 1.00 96.94 72 THR A N 1
ATOM 555 C CA . THR A 1 72 ? -14.216 1.497 5.833 1.00 96.94 72 THR A CA 1
ATOM 556 C C . THR A 1 72 ? -13.184 0.917 6.796 1.00 96.94 72 THR A C 1
ATOM 558 O O . THR A 1 72 ? -13.478 -0.032 7.525 1.00 96.94 72 THR A O 1
AT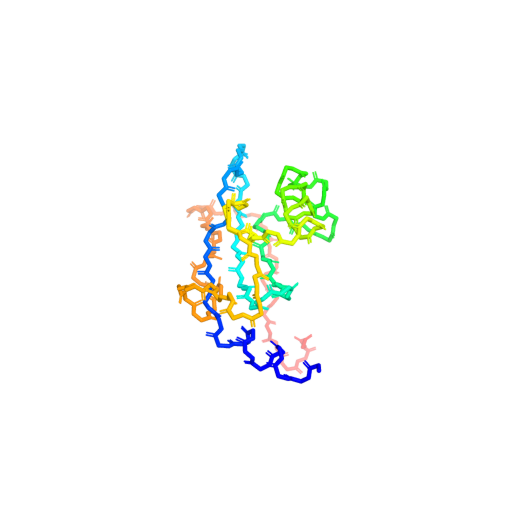OM 561 N N . ALA A 1 73 ? -12.003 1.534 6.880 1.00 95.88 73 ALA A N 1
ATOM 562 C CA . ALA A 1 73 ? -10.924 1.147 7.789 1.00 95.88 73 ALA A CA 1
ATOM 563 C C . ALA A 1 73 ? -11.198 1.597 9.237 1.00 95.88 73 ALA A C 1
ATOM 565 O O . ALA A 1 73 ? -10.470 2.397 9.831 1.00 95.88 73 ALA A O 1
ATOM 566 N N . GLY A 1 74 ? -12.294 1.094 9.810 1.00 93.12 74 GLY A N 1
ATOM 567 C CA . GLY A 1 74 ? -12.730 1.420 11.164 1.00 93.12 74 GLY A CA 1
ATOM 568 C C . GLY A 1 74 ? -11.743 0.959 12.251 1.00 93.12 74 GLY A C 1
ATOM 569 O O . GLY A 1 74 ? -10.802 0.219 11.977 1.00 93.12 74 GLY A O 1
ATOM 570 N N . PRO A 1 75 ? -11.967 1.308 13.532 1.00 91.44 75 PRO A N 1
ATOM 571 C CA . PRO A 1 75 ? -10.993 1.105 14.620 1.00 91.44 75 PRO A CA 1
ATOM 572 C C . PRO A 1 75 ? -10.561 -0.346 14.898 1.00 91.44 75 PRO A C 1
ATOM 574 O O . PRO A 1 75 ? -9.616 -0.575 15.654 1.00 91.44 75 PRO A O 1
ATOM 577 N N . ARG A 1 76 ? -11.293 -1.321 14.350 1.00 91.94 76 ARG A N 1
ATOM 578 C CA . ARG A 1 76 ? -11.049 -2.764 14.496 1.00 91.94 76 ARG A CA 1
ATOM 579 C C . ARG A 1 76 ? -10.738 -3.458 13.170 1.00 91.94 76 ARG A C 1
ATOM 581 O O . ARG A 1 76 ? -10.576 -4.673 13.172 1.00 91.94 76 ARG A O 1
ATOM 588 N N . TYR A 1 77 ? -10.685 -2.715 12.063 1.00 95.56 77 TYR A N 1
ATOM 589 C CA . TYR A 1 77 ? -10.281 -3.273 10.780 1.00 95.56 77 TYR A CA 1
ATOM 590 C C . TYR A 1 77 ? -8.866 -3.841 10.907 1.00 95.56 77 TYR A C 1
ATOM 592 O O . TYR A 1 77 ? -8.002 -3.206 11.512 1.00 95.56 77 TYR A O 1
ATOM 600 N N . SER A 1 78 ? -8.636 -5.026 10.359 1.00 96.50 78 SER A N 1
ATOM 601 C CA . SER A 1 78 ? -7.329 -5.668 10.342 1.00 96.50 78 SER A CA 1
ATOM 602 C C . SER A 1 78 ? -7.209 -6.483 9.074 1.00 96.50 78 SER A C 1
ATOM 604 O O . SER A 1 78 ? -8.103 -7.267 8.768 1.00 96.50 78 SER A O 1
ATOM 606 N N . THR A 1 79 ? -6.084 -6.352 8.387 1.00 96.88 79 THR A N 1
ATOM 607 C CA . THR A 1 79 ? -5.745 -7.267 7.300 1.00 96.88 79 THR A CA 1
ATOM 608 C C . THR A 1 79 ? -5.358 -8.640 7.846 1.00 96.88 79 THR A C 1
ATOM 610 O O . THR A 1 79 ? -4.846 -8.788 8.965 1.00 96.88 79 THR A O 1
ATOM 613 N N . SER A 1 80 ? -5.618 -9.644 7.028 1.00 93.62 80 SER A N 1
ATOM 614 C CA . SER A 1 80 ? -5.280 -11.053 7.171 1.00 93.62 80 SER A CA 1
ATOM 615 C C . SER A 1 80 ? -4.040 -11.410 6.331 1.00 93.62 80 SER A C 1
ATOM 617 O O . SER A 1 80 ? -3.360 -10.535 5.810 1.00 93.62 80 SER A O 1
ATOM 619 N N . GLY A 1 81 ? -3.662 -12.686 6.245 1.00 92.31 81 GLY A N 1
ATOM 620 C CA . GLY A 1 81 ? -2.504 -13.122 5.452 1.00 92.31 81 GLY A CA 1
ATOM 621 C C . GLY A 1 81 ? -1.219 -13.319 6.259 1.00 92.31 81 GLY A C 1
ATOM 622 O O . GLY A 1 81 ? -1.258 -13.614 7.454 1.00 92.31 81 GLY A O 1
ATOM 623 N N . THR A 1 82 ? -0.063 -13.236 5.595 1.00 92.50 82 THR A N 1
ATOM 624 C CA . THR A 1 82 ? 1.225 -13.636 6.191 1.00 92.50 82 THR A CA 1
ATOM 625 C C . THR A 1 82 ? 1.767 -12.578 7.145 1.00 92.50 82 THR A C 1
ATOM 627 O O . THR A 1 82 ? 1.649 -11.382 6.899 1.00 92.50 82 THR A O 1
ATOM 630 N N . THR A 1 83 ? 2.421 -12.992 8.229 1.00 90.75 83 THR A N 1
ATOM 631 C CA . THR A 1 83 ? 2.952 -12.059 9.242 1.00 90.75 83 THR A CA 1
ATOM 632 C C . THR A 1 83 ? 4.046 -11.137 8.691 1.00 90.75 83 THR A C 1
ATOM 634 O O . THR A 1 83 ? 4.198 -9.996 9.135 1.00 90.75 83 THR A O 1
ATOM 637 N N . ASP A 1 84 ? 4.798 -11.614 7.701 1.00 90.00 84 ASP A N 1
ATOM 638 C CA . ASP A 1 84 ? 5.884 -10.888 7.055 1.00 90.00 84 ASP A CA 1
ATOM 639 C C . ASP A 1 84 ? 5.720 -10.822 5.531 1.00 90.00 84 ASP A C 1
ATOM 641 O O . ASP A 1 84 ? 4.880 -11.514 4.953 1.00 90.00 84 ASP A O 1
ATOM 645 N N . SER A 1 85 ? 6.531 -9.967 4.893 1.00 89.62 85 SER A N 1
ATOM 646 C CA . SER A 1 85 ? 6.554 -9.808 3.436 1.00 89.62 85 SER A CA 1
ATOM 647 C C . SER A 1 85 ? 7.729 -10.509 2.740 1.00 89.62 85 SER A C 1
ATOM 649 O O . SER A 1 85 ? 7.932 -10.332 1.537 1.00 89.62 85 SER A O 1
ATOM 651 N N . TRP A 1 86 ? 8.524 -11.311 3.451 1.00 86.25 86 TRP A N 1
ATOM 652 C CA . T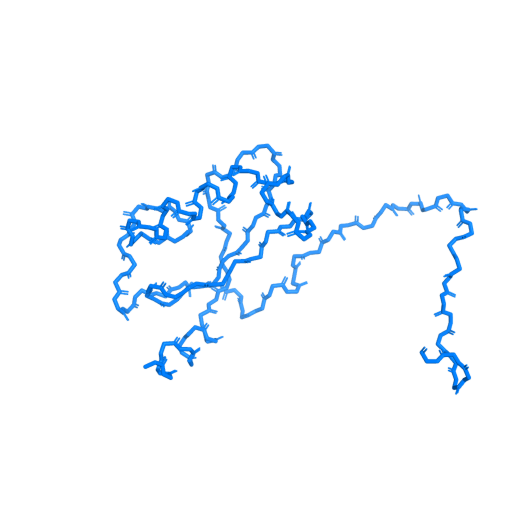RP A 1 86 ? 9.746 -11.917 2.909 1.00 86.25 86 TRP A CA 1
ATOM 653 C C . TRP A 1 86 ? 9.473 -12.966 1.833 1.00 86.25 86 TRP A C 1
ATOM 655 O O . TRP A 1 86 ? 10.359 -13.227 1.021 1.00 86.25 86 TRP A O 1
ATOM 665 N N . GLY A 1 87 ? 8.264 -13.532 1.794 1.00 85.56 87 GLY A N 1
ATOM 666 C CA . GLY A 1 87 ? 7.835 -14.469 0.753 1.00 85.56 87 GLY A CA 1
ATOM 667 C C . GLY A 1 87 ? 7.760 -13.856 -0.652 1.00 85.56 87 GLY A C 1
ATOM 668 O O . GLY A 1 87 ? 7.930 -14.568 -1.638 1.00 85.56 87 GLY A O 1
ATOM 669 N N . TRP A 1 88 ? 7.579 -12.537 -0.764 1.00 86.56 88 TRP A N 1
ATOM 670 C CA . TRP A 1 88 ? 7.552 -11.835 -2.048 1.00 86.56 88 TRP A CA 1
ATOM 671 C C . TRP A 1 88 ? 8.950 -11.328 -2.414 1.00 86.56 88 TRP A C 1
ATOM 673 O O . TRP A 1 88 ? 9.432 -10.304 -1.905 1.00 86.56 88 TRP A O 1
ATOM 683 N N . ARG A 1 89 ? 9.614 -12.077 -3.298 1.00 84.69 89 ARG A N 1
ATOM 684 C CA . ARG A 1 89 ? 10.964 -11.804 -3.805 1.00 84.69 89 ARG A CA 1
ATOM 685 C C . ARG A 1 89 ? 10.959 -11.754 -5.324 1.00 84.69 89 ARG A C 1
ATOM 687 O O . ARG A 1 89 ? 10.156 -12.424 -5.967 1.00 84.69 89 ARG A O 1
ATOM 694 N N . ASN A 1 90 ? 11.905 -11.005 -5.878 1.00 80.75 90 ASN A N 1
ATOM 695 C CA . ASN A 1 90 ? 12.184 -11.076 -7.303 1.00 80.75 90 ASN A CA 1
ATOM 696 C C . ASN A 1 90 ? 12.877 -12.391 -7.637 1.00 80.75 90 ASN A C 1
ATOM 698 O O . ASN A 1 90 ? 13.784 -12.826 -6.924 1.00 80.75 90 ASN A O 1
ATOM 702 N N . THR A 1 91 ? 12.460 -12.999 -8.741 1.00 80.50 91 THR A N 1
ATOM 703 C CA . THR A 1 91 ? 13.164 -14.134 -9.324 1.00 80.50 91 THR A CA 1
ATOM 704 C C . THR A 1 91 ? 14.433 -13.623 -9.993 1.00 80.50 91 THR A C 1
ATOM 706 O O . THR A 1 91 ? 14.387 -12.698 -10.804 1.00 80.50 91 THR A O 1
ATOM 709 N N . LEU A 1 92 ? 15.572 -14.214 -9.639 1.00 78.06 92 LEU A N 1
ATOM 710 C CA . LEU A 1 92 ? 16.828 -13.928 -10.320 1.00 78.06 92 LEU A CA 1
ATOM 711 C C . LEU A 1 92 ? 16.804 -14.539 -11.732 1.00 78.06 92 LEU A C 1
ATOM 713 O O . LEU A 1 92 ? 16.235 -15.618 -11.916 1.00 78.06 92 LEU A O 1
ATOM 717 N N . PRO A 1 93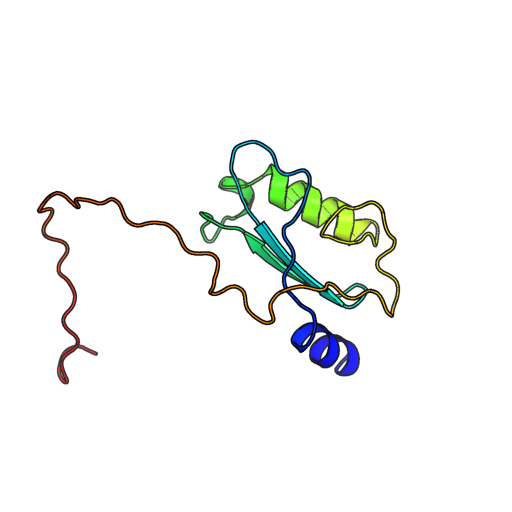 ? 17.414 -13.887 -12.736 1.00 79.12 93 PRO A N 1
ATOM 718 C CA . PRO A 1 93 ? 17.566 -14.486 -14.056 1.00 79.12 93 PRO A CA 1
ATOM 719 C C . PRO A 1 93 ? 18.413 -15.766 -13.969 1.00 79.12 93 PRO A C 1
ATOM 721 O O . PRO A 1 93 ? 19.406 -15.810 -13.247 1.00 79.12 93 PRO A O 1
ATOM 724 N N . ALA A 1 94 ? 18.036 -16.799 -14.731 1.00 80.19 94 ALA A N 1
ATOM 725 C CA . ALA A 1 94 ? 18.665 -18.127 -14.677 1.00 80.19 94 ALA A CA 1
ATOM 726 C C . ALA A 1 94 ? 20.161 -18.129 -15.048 1.00 80.19 94 ALA A C 1
ATOM 728 O O . ALA A 1 94 ? 20.910 -19.000 -14.618 1.00 80.19 94 ALA A O 1
ATOM 729 N N . SER A 1 95 ? 20.596 -17.150 -15.840 1.00 78.38 95 SER A N 1
ATOM 730 C CA . SER A 1 95 ? 21.994 -16.938 -16.190 1.00 78.38 95 SER A CA 1
ATOM 731 C C . SER A 1 95 ? 22.298 -15.455 -16.070 1.00 78.38 95 SER A C 1
ATOM 733 O O . SER A 1 95 ? 21.867 -14.657 -16.901 1.00 78.38 95 SER A O 1
ATOM 735 N N . VAL A 1 96 ? 23.076 -15.087 -15.058 1.00 67.62 96 VAL A N 1
ATOM 736 C CA . VAL A 1 96 ? 23.788 -13.813 -15.078 1.00 67.62 96 VAL A CA 1
ATOM 737 C C . VAL A 1 96 ? 24.969 -13.990 -16.041 1.00 67.62 96 VAL A C 1
ATOM 739 O O . VAL A 1 96 ? 25.796 -14.878 -15.817 1.00 67.62 96 VAL A O 1
ATOM 742 N N . PRO A 1 97 ? 25.065 -13.238 -17.160 1.00 68.12 97 PRO A N 1
ATOM 743 C CA . PRO A 1 97 ? 26.306 -13.229 -17.931 1.00 68.12 97 PRO A CA 1
ATOM 744 C C . PRO A 1 97 ? 27.456 -12.895 -16.974 1.00 68.12 97 PRO A C 1
ATOM 746 O O . PRO A 1 97 ? 27.226 -12.218 -15.972 1.00 68.12 97 PRO A O 1
ATOM 749 N N . ARG A 1 98 ? 28.678 -13.377 -17.251 1.00 59.22 98 ARG A N 1
ATOM 750 C CA . ARG A 1 98 ? 29.887 -13.102 -16.445 1.00 59.22 98 ARG A CA 1
ATOM 751 C C . ARG A 1 98 ? 30.292 -11.620 -16.520 1.00 59.22 98 ARG A C 1
ATOM 753 O O . ARG A 1 98 ? 31.409 -11.281 -16.893 1.00 59.22 98 ARG A O 1
ATOM 760 N N . THR A 1 99 ? 29.387 -10.719 -16.180 1.00 59.75 99 THR A N 1
ATOM 761 C CA . THR A 1 99 ? 29.712 -9.400 -15.679 1.00 59.75 99 THR A CA 1
ATOM 762 C C . THR A 1 99 ? 30.420 -9.660 -14.360 1.00 59.75 99 THR A C 1
ATOM 764 O O . THR A 1 99 ? 29.882 -10.364 -13.506 1.00 59.75 99 THR A O 1
ATOM 767 N N . ARG A 1 100 ? 31.653 -9.167 -14.208 1.00 58.81 100 ARG A N 1
ATOM 768 C CA . ARG A 1 100 ? 32.370 -9.197 -12.929 1.00 58.81 100 ARG A CA 1
ATOM 769 C C . ARG A 1 100 ? 31.610 -8.325 -11.926 1.00 58.81 100 ARG A C 1
ATOM 771 O O . ARG A 1 100 ? 31.997 -7.193 -11.664 1.00 58.81 100 ARG A O 1
ATOM 778 N N . MET A 1 101 ? 30.499 -8.823 -11.400 1.00 60.97 101 MET A N 1
ATOM 779 C CA . MET A 1 101 ? 30.013 -8.386 -10.108 1.00 60.97 101 MET A CA 1
ATOM 780 C C . MET A 1 101 ? 31.057 -8.885 -9.120 1.00 60.97 101 MET A C 1
ATOM 782 O O . MET A 1 101 ? 31.282 -10.089 -9.006 1.00 60.97 101 MET A O 1
ATOM 786 N N . VAL A 1 102 ? 31.775 -7.954 -8.495 1.00 59.66 102 VAL A N 1
ATOM 787 C CA . VAL A 1 102 ? 32.592 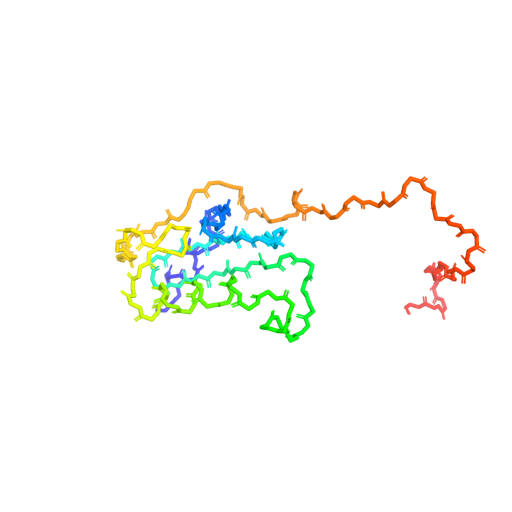-8.288 -7.334 1.00 59.66 102 VAL A CA 1
ATOM 788 C C . VAL A 1 102 ? 31.590 -8.654 -6.254 1.00 59.66 102 VAL A C 1
ATOM 790 O O . VAL A 1 102 ? 30.978 -7.783 -5.642 1.00 59.66 102 VAL A O 1
ATOM 793 N N . GLU A 1 103 ? 31.350 -9.950 -6.093 1.00 57.06 103 GLU A N 1
ATOM 794 C CA . GLU A 1 103 ? 30.725 -10.467 -4.891 1.00 57.06 103 GLU A CA 1
ATOM 795 C C . GLU A 1 103 ? 31.667 -10.060 -3.757 1.00 57.06 103 GLU A C 1
ATOM 797 O O . GLU A 1 103 ? 32.805 -10.528 -3.673 1.00 57.06 103 GLU A O 1
ATOM 802 N N . GLY A 1 104 ? 31.265 -9.049 -2.985 1.00 55.59 104 GLY A N 1
ATOM 803 C CA . GLY A 1 104 ? 32.033 -8.594 -1.839 1.00 55.59 104 GLY A CA 1
ATOM 804 C C . GLY A 1 104 ? 32.064 -9.730 -0.833 1.00 55.59 104 GLY A C 1
ATOM 805 O O . GLY A 1 104 ? 31.137 -9.876 -0.042 1.00 55.59 104 GLY A O 1
ATOM 806 N N . HIS A 1 105 ? 33.091 -10.574 -0.902 1.00 54.09 105 HIS A N 1
ATOM 807 C CA . HIS A 1 105 ? 33.320 -11.585 0.112 1.00 54.09 105 HIS A CA 1
ATOM 808 C C . HIS A 1 105 ? 33.539 -10.861 1.436 1.00 54.09 105 HIS A C 1
ATOM 810 O O . HIS A 1 105 ? 34.497 -10.102 1.592 1.00 54.09 105 HIS A O 1
ATOM 816 N N . TRP A 1 106 ? 32.623 -11.089 2.371 1.00 50.09 106 TRP A N 1
ATOM 817 C CA . TRP A 1 106 ? 32.751 -10.611 3.736 1.00 50.09 106 TRP A CA 1
ATOM 818 C C . TRP A 1 106 ? 34.011 -11.226 4.347 1.00 50.09 106 TRP A C 1
ATOM 820 O O . TRP A 1 106 ? 34.146 -12.450 4.421 1.00 50.09 106 TRP A O 1
ATOM 830 N N . THR A 1 107 ? 34.948 -10.381 4.763 1.00 69.88 107 THR A N 1
ATOM 831 C CA . THR A 1 107 ? 36.142 -10.794 5.505 1.00 69.88 107 THR A CA 1
ATOM 832 C C . THR A 1 107 ? 36.258 -9.938 6.757 1.00 69.88 107 THR A C 1
ATOM 834 O O . THR A 1 107 ? 35.743 -8.826 6.808 1.00 69.88 107 THR A O 1
ATOM 837 N N . ASN A 1 108 ? 36.985 -10.412 7.771 1.00 63.12 108 ASN A N 1
ATOM 838 C CA . ASN A 1 108 ? 37.214 -9.640 9.002 1.00 63.12 108 ASN A CA 1
ATOM 839 C C . ASN A 1 108 ? 37.988 -8.320 8.780 1.00 63.12 108 ASN A C 1
ATOM 841 O O . ASN A 1 108 ? 38.151 -7.547 9.719 1.00 63.12 108 ASN A O 1
ATOM 845 N N . THR A 1 109 ? 38.478 -8.064 7.564 1.00 60.12 109 THR A N 1
ATOM 846 C CA . THR A 1 109 ? 39.143 -6.820 7.150 1.00 60.12 109 THR A CA 1
ATOM 847 C C . THR A 1 109 ? 38.332 -5.997 6.147 1.00 60.12 109 THR A C 1
ATOM 849 O O . THR A 1 109 ? 38.738 -4.882 5.831 1.00 60.12 109 THR A O 1
ATOM 852 N N . ASN A 1 110 ? 37.197 -6.511 5.669 1.00 52.59 110 ASN A N 1
ATOM 853 C CA . ASN A 1 110 ? 36.235 -5.794 4.837 1.00 52.59 110 ASN A CA 1
ATOM 854 C C . ASN A 1 110 ? 34.807 -6.085 5.342 1.00 52.59 110 ASN A C 1
ATOM 856 O O . ASN A 1 110 ? 34.113 -6.911 4.734 1.00 52.59 110 ASN A O 1
ATOM 860 N N . PRO A 1 111 ? 34.422 -5.483 6.487 1.00 54.28 111 PRO A N 1
ATOM 861 C CA . PRO A 1 111 ? 33.043 -5.497 6.962 1.00 54.28 111 PRO A CA 1
ATOM 862 C C . PRO A 1 111 ? 32.108 -4.666 6.067 1.00 54.28 111 PRO A C 1
ATOM 864 O O . PRO A 1 111 ? 32.596 -3.719 5.409 1.00 54.28 111 PRO A O 1
#